Protein AF-A0A0F2QDC7-F1 (afdb_monomer_lite)

Secondary structure (DSSP, 8-state):
-HHHHHTS-HHHHHHHHHTT--HHHHIIIIIHHHHHHTHHHHHHHHHHHHHH-HHHHHHSPPTT---HHHHHHHHHHTT-HHHHHHHHHHHHHHHHHHHHHHHHHHHTT--------

Foldseek 3Di:
DVVQLVPDPVVLVVVCVVVVHDPVRCCPVPVVVSVVVPCLVVVLVVVLVVLVPPVVCVVPPDPPDDDLSNQLVVCVVVVVNVSNVVSVVVSVVVNVVSVVVVVVVVVVPPDDPDDDD

Structure (mmCIF, N/CA/C/O backbone):
data_AF-A0A0F2QDC7-F1
#
_entry.id   AF-A0A0F2QDC7-F1
#
loop_
_atom_site.group_PDB
_atom_site.id
_atom_site.type_symbol
_atom_site.label_atom_id
_atom_site.label_alt_id
_atom_site.label_comp_id
_atom_site.label_asym_id
_atom_site.label_entity_id
_atom_site.label_seq_id
_atom_site.pdbx_PDB_ins_code
_atom_site.Cartn_x
_atom_site.Cartn_y
_atom_site.Cartn_z
_atom_site.occupancy
_atom_site.B_iso_or_equiv
_atom_site.auth_seq_id
_atom_site.auth_comp_id
_atom_site.auth_asym_id
_atom_site.auth_atom_id
_atom_site.pdbx_PDB_model_num
ATOM 1 N N . MET A 1 1 ? -7.218 5.522 10.030 1.00 61.94 1 MET A N 1
ATOM 2 C CA . MET A 1 1 ? -7.804 4.673 11.091 1.00 61.94 1 MET A CA 1
ATOM 3 C C . MET A 1 1 ? -7.913 5.419 12.425 1.00 61.94 1 MET A C 1
ATOM 5 O O . MET A 1 1 ? -9.029 5.727 12.814 1.00 61.94 1 MET A O 1
ATOM 9 N N . VAL A 1 2 ? -6.803 5.837 13.057 1.00 68.06 2 VAL A N 1
ATOM 10 C CA . VAL A 1 2 ? -6.824 6.640 14.309 1.00 68.06 2 VAL A CA 1
ATOM 11 C C . VAL A 1 2 ? -7.633 7.941 14.164 1.00 68.06 2 VAL A C 1
ATOM 13 O O . VAL A 1 2 ? -8.490 8.232 14.988 1.00 68.06 2 VAL A O 1
ATOM 16 N N . ALA A 1 3 ? -7.453 8.671 13.059 1.00 67.00 3 ALA A N 1
ATOM 17 C CA . ALA A 1 3 ? -8.223 9.887 12.775 1.00 67.00 3 ALA A CA 1
ATOM 18 C C . ALA A 1 3 ? -9.731 9.644 12.537 1.00 67.00 3 ALA A C 1
ATOM 20 O O . ALA A 1 3 ? -10.538 10.537 12.771 1.00 67.00 3 ALA A O 1
ATOM 21 N N . ALA A 1 4 ? -10.122 8.448 12.077 1.00 68.50 4 ALA A N 1
ATOM 22 C CA . ALA A 1 4 ? -11.530 8.098 11.860 1.00 68.50 4 ALA A CA 1
ATOM 23 C C . ALA A 1 4 ? -12.230 7.792 13.194 1.00 68.50 4 ALA A C 1
ATOM 25 O O . ALA A 1 4 ? -13.327 8.283 13.437 1.00 68.50 4 ALA A O 1
ATOM 26 N N . LEU A 1 5 ? -11.546 7.073 14.090 1.00 71.31 5 LEU A N 1
ATOM 27 C CA . LEU A 1 5 ? -11.987 6.849 15.469 1.00 71.31 5 LEU A CA 1
ATOM 28 C C . LEU A 1 5 ? -12.085 8.159 16.263 1.00 71.31 5 LEU A C 1
ATOM 30 O O . LEU A 1 5 ? -13.056 8.363 16.978 1.00 71.31 5 LEU A O 1
ATOM 34 N N . ALA A 1 6 ? -11.132 9.079 16.085 1.00 71.56 6 ALA A N 1
ATOM 35 C CA . ALA A 1 6 ? -11.146 10.382 16.755 1.00 71.56 6 ALA A CA 1
ATOM 36 C C . ALA A 1 6 ? -12.312 11.294 16.323 1.00 71.56 6 ALA A C 1
ATOM 38 O O . ALA A 1 6 ? -12.688 12.200 17.061 1.00 71.56 6 ALA A O 1
ATOM 39 N N . ARG A 1 7 ? -12.890 11.065 15.135 1.00 67.06 7 ARG A N 1
ATOM 40 C CA . ARG A 1 7 ? -14.086 11.774 14.648 1.00 67.06 7 ARG A CA 1
ATOM 41 C C . ARG A 1 7 ? -15.397 11.159 15.142 1.00 67.06 7 ARG A C 1
ATOM 43 O O . ARG A 1 7 ? -16.446 11.775 14.969 1.00 67.06 7 ARG A O 1
ATOM 50 N N . ALA A 1 8 ? -15.358 9.960 15.718 1.00 74.25 8 ALA A N 1
ATOM 51 C CA . ALA A 1 8 ? -16.547 9.290 16.217 1.00 74.25 8 ALA A CA 1
ATOM 52 C C . ALA A 1 8 ? -17.048 9.961 17.512 1.00 74.25 8 ALA A C 1
ATOM 54 O O . ALA A 1 8 ? -16.242 10.258 18.397 1.00 74.25 8 ALA A O 1
ATOM 55 N N . PRO A 1 9 ? -18.366 10.179 17.673 1.00 78.69 9 PRO A N 1
ATOM 56 C CA . PRO A 1 9 ? -18.928 10.707 18.910 1.00 78.69 9 PRO A CA 1
ATOM 57 C C . PRO A 1 9 ? -18.586 9.812 20.108 1.00 78.69 9 PRO A C 1
ATOM 59 O O . PRO A 1 9 ? -18.876 8.616 20.096 1.00 78.69 9 PRO A O 1
ATOM 62 N N . ALA A 1 10 ? -18.057 10.390 21.190 1.00 75.88 10 ALA A N 1
ATOM 63 C CA . ALA A 1 10 ? -17.768 9.646 22.422 1.00 75.88 10 ALA A CA 1
ATOM 64 C C . ALA A 1 10 ? -19.020 8.960 23.019 1.00 75.88 10 ALA A C 1
ATOM 66 O O . ALA A 1 10 ? -18.910 7.965 23.737 1.00 75.88 10 ALA A O 1
ATOM 67 N N . SER A 1 11 ? -20.219 9.455 22.689 1.00 78.38 11 SER A N 1
ATOM 68 C CA . SER A 1 11 ? -21.506 8.875 23.085 1.00 78.38 11 SER A CA 1
ATOM 69 C C . SER A 1 11 ? -21.731 7.454 22.558 1.00 78.38 11 SER A C 1
ATOM 71 O O . SER A 1 11 ? -22.339 6.656 23.266 1.00 78.38 11 SER A O 1
ATOM 73 N N . LEU A 1 12 ? -21.198 7.094 21.383 1.00 76.50 12 LEU A N 1
ATOM 74 C CA . LEU A 1 12 ? -21.276 5.727 20.840 1.00 76.50 12 LEU A CA 1
ATOM 75 C C . LEU A 1 12 ? -20.527 4.726 21.726 1.00 76.50 12 LEU A C 1
ATOM 77 O O . LEU A 1 12 ? -21.009 3.625 21.990 1.00 76.50 12 LEU A O 1
ATOM 81 N N . GLY A 1 13 ? -19.369 5.140 22.242 1.00 75.94 13 GLY A N 1
ATOM 82 C CA . GLY A 1 13 ? -18.577 4.330 23.156 1.00 75.94 13 GLY A CA 1
ATOM 83 C C . GLY A 1 13 ? -19.253 4.123 24.511 1.00 75.94 13 GLY A C 1
ATOM 84 O O . GLY A 1 13 ? -19.250 3.005 25.035 1.00 75.94 13 GLY A O 1
ATOM 85 N N . HIS A 1 14 ? -19.842 5.184 25.068 1.00 77.81 14 HIS A N 1
ATOM 86 C CA . HIS A 1 14 ? -20.580 5.110 26.330 1.00 77.81 14 HIS A CA 1
ATOM 87 C C . HIS A 1 14 ? -21.871 4.293 26.191 1.00 77.81 14 HIS A C 1
ATOM 89 O O . HIS A 1 14 ? -22.135 3.448 27.040 1.00 77.81 14 HIS A O 1
ATOM 95 N N . ALA A 1 15 ? -22.617 4.447 25.093 1.00 80.38 15 ALA A N 1
ATOM 96 C CA . ALA A 1 15 ? -23.832 3.674 24.834 1.00 80.38 15 ALA A CA 1
ATOM 97 C C . ALA A 1 15 ? -23.558 2.163 24.746 1.00 80.38 15 ALA A C 1
ATOM 99 O O . ALA A 1 15 ? -24.281 1.371 25.348 1.00 80.38 15 ALA A O 1
ATOM 100 N N . ALA A 1 16 ? -22.481 1.757 24.063 1.00 78.50 16 ALA A N 1
ATOM 101 C CA . ALA A 1 16 ? -22.082 0.351 23.982 1.00 78.50 16 ALA A CA 1
ATOM 102 C C . ALA A 1 16 ? -21.755 -0.244 25.366 1.00 78.50 16 ALA A C 1
ATOM 104 O O . ALA A 1 16 ? -22.144 -1.373 25.661 1.00 78.50 16 ALA A O 1
ATOM 105 N N . GLN A 1 17 ? -21.087 0.522 26.237 1.00 80.69 17 GLN A N 1
ATOM 106 C CA . GLN A 1 17 ? -20.811 0.094 27.615 1.00 80.69 17 GLN A CA 1
ATOM 107 C C . GLN A 1 17 ? -22.087 0.018 28.462 1.00 80.69 17 GLN A C 1
ATOM 109 O O . GLN A 1 17 ? -22.274 -0.957 29.186 1.00 80.69 17 GLN A O 1
ATOM 114 N N . SER A 1 18 ? -22.992 0.994 28.340 1.00 82.81 18 SER A N 1
ATOM 115 C CA . SER A 1 18 ? -24.281 0.989 29.047 1.00 82.81 18 SER A CA 1
ATOM 116 C C . SER A 1 18 ? -25.189 -0.176 28.636 1.00 82.81 18 SER A C 1
ATOM 118 O O . SER A 1 18 ? -25.981 -0.644 29.445 1.00 82.81 18 SER A O 1
ATOM 120 N N . LEU A 1 19 ? -25.042 -0.683 27.408 1.00 84.00 19 LEU A N 1
ATOM 121 C CA . LEU A 1 19 ? -25.722 -1.882 26.901 1.00 84.00 19 LEU A CA 1
ATOM 122 C C . LEU A 1 19 ? -25.026 -3.201 27.301 1.00 84.00 19 LEU A C 1
ATOM 124 O O . LEU A 1 19 ? -25.440 -4.273 26.859 1.00 84.00 19 LEU A O 1
ATOM 128 N N . GLY A 1 20 ? -23.974 -3.148 28.125 1.00 86.50 20 GLY A N 1
ATOM 129 C CA . GLY A 1 20 ? -23.264 -4.329 28.621 1.00 86.50 20 GLY A CA 1
ATOM 130 C C . GLY A 1 20 ? -22.305 -4.965 27.610 1.00 86.50 20 GLY A C 1
ATOM 131 O O . GLY A 1 20 ? -21.938 -6.131 27.768 1.00 86.50 20 GLY A O 1
ATOM 132 N N . ALA A 1 21 ? -21.891 -4.246 26.559 1.00 86.12 21 ALA A N 1
ATOM 133 C CA . ALA A 1 21 ? -20.908 -4.775 25.620 1.00 86.12 21 ALA A CA 1
ATOM 134 C C . ALA A 1 21 ? -19.548 -4.969 26.310 1.00 86.12 21 ALA A C 1
ATOM 136 O O . ALA A 1 21 ? -18.995 -4.046 26.912 1.00 86.12 21 ALA A O 1
ATOM 137 N N . SER A 1 22 ? -18.980 -6.171 26.182 1.00 87.19 22 SER A N 1
ATOM 138 C CA . SER A 1 22 ? -17.606 -6.432 26.608 1.00 87.19 22 SER A CA 1
ATOM 139 C C . SER A 1 22 ? -16.614 -5.615 25.761 1.00 87.19 22 SER A C 1
ATOM 141 O O . SER A 1 22 ? -16.927 -5.268 24.617 1.00 87.19 22 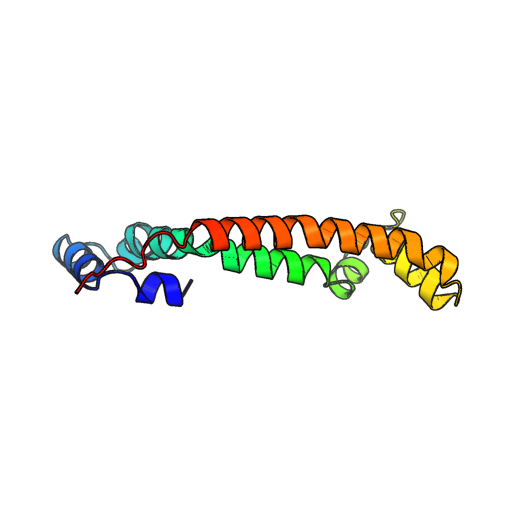SER A O 1
ATOM 143 N N . PRO A 1 23 ? -15.399 -5.321 26.264 1.00 83.50 23 PRO A N 1
ATOM 144 C CA . PRO A 1 23 ? -14.413 -4.516 25.536 1.00 83.50 23 PRO A CA 1
ATOM 145 C C . PRO A 1 23 ? -14.104 -5.059 24.135 1.00 83.50 23 PRO A C 1
ATOM 147 O O . PRO A 1 23 ? -14.002 -4.296 23.179 1.00 83.50 23 PRO A O 1
ATOM 150 N N . LEU A 1 24 ? -14.032 -6.389 24.002 1.00 87.31 24 LEU A N 1
ATOM 151 C CA . LEU A 1 24 ? -13.800 -7.058 22.723 1.00 87.31 24 LEU A CA 1
ATOM 152 C C . LEU A 1 24 ? -14.982 -6.887 21.759 1.00 87.31 24 LEU A C 1
ATOM 154 O O . LEU A 1 24 ? -14.784 -6.653 20.569 1.00 87.31 24 LEU A O 1
ATOM 158 N N . ARG A 1 25 ? -16.211 -6.982 22.281 1.00 85.12 25 ARG A N 1
ATOM 159 C CA . ARG A 1 25 ? -17.441 -6.829 21.501 1.00 85.12 25 ARG A CA 1
ATOM 160 C C . ARG A 1 25 ? -17.603 -5.397 21.004 1.00 85.12 25 ARG A C 1
ATOM 162 O O . ARG A 1 25 ? -17.884 -5.197 19.830 1.00 85.12 25 ARG A O 1
ATOM 169 N N . ARG A 1 26 ? -17.337 -4.405 21.858 1.00 86.69 26 ARG A N 1
ATOM 170 C CA . ARG A 1 26 ? -17.306 -2.990 21.461 1.00 86.69 26 ARG A CA 1
ATOM 171 C C . ARG A 1 26 ? -16.254 -2.734 20.377 1.00 86.69 26 ARG A C 1
ATOM 173 O O . ARG A 1 26 ? -16.559 -2.066 19.391 1.00 86.69 26 ARG A O 1
ATOM 180 N N . ALA A 1 27 ? -15.053 -3.290 20.542 1.00 85.50 27 ALA A N 1
ATOM 181 C CA . ALA A 1 27 ? -13.983 -3.126 19.567 1.00 85.50 27 ALA A CA 1
ATOM 182 C C . ALA A 1 27 ? -14.392 -3.653 18.182 1.00 85.50 27 ALA A C 1
ATOM 184 O O . ALA A 1 27 ? -14.163 -2.979 17.185 1.00 85.50 27 ALA A O 1
ATOM 185 N N . TRP A 1 28 ? -15.039 -4.819 18.118 1.00 88.12 28 TRP A N 1
ATOM 186 C CA . TRP A 1 28 ? -15.465 -5.443 16.861 1.00 88.12 28 TRP A CA 1
ATOM 187 C C . TRP A 1 28 ? -16.741 -4.851 16.251 1.00 88.12 28 TRP A C 1
ATOM 189 O O . TRP A 1 28 ? -16.804 -4.681 15.037 1.00 88.12 28 TRP A O 1
ATOM 199 N N . GLU A 1 29 ? -17.759 -4.552 17.059 1.00 85.94 29 GLU A N 1
ATOM 200 C CA . GLU A 1 29 ? -19.082 -4.132 16.570 1.00 85.94 29 GLU A CA 1
ATOM 201 C C . GLU A 1 29 ? -19.201 -2.614 16.369 1.00 85.94 29 GLU A C 1
ATOM 203 O O . GLU A 1 29 ? -20.043 -2.170 15.592 1.00 85.94 29 GLU A O 1
ATOM 208 N N . VAL A 1 30 ? -18.375 -1.811 17.050 1.00 84.50 30 VAL A N 1
ATOM 209 C CA . VAL A 1 30 ? -18.467 -0.341 17.026 1.00 84.50 30 VAL A CA 1
ATOM 210 C C . VAL A 1 30 ? -17.186 0.273 16.481 1.00 84.50 30 VAL A C 1
ATOM 212 O O . VAL A 1 30 ? -17.203 0.926 15.438 1.00 84.50 30 VAL A O 1
ATOM 215 N N . ASP A 1 31 ? -16.060 0.044 17.155 1.00 84.75 31 ASP A N 1
ATOM 216 C CA . ASP A 1 31 ? -14.822 0.760 16.844 1.00 84.75 31 ASP A CA 1
ATOM 217 C C . ASP A 1 31 ? -14.251 0.325 15.479 1.00 84.75 31 ASP A C 1
ATOM 219 O O . ASP A 1 31 ? -13.853 1.171 14.677 1.00 84.75 31 ASP A O 1
ATOM 223 N N . LEU A 1 32 ? -14.272 -0.975 15.166 1.00 84.25 32 LEU A N 1
ATOM 224 C CA . LEU A 1 32 ? -13.762 -1.539 13.913 1.00 84.25 32 LEU A CA 1
ATOM 225 C C . LEU A 1 32 ? -14.521 -1.050 12.659 1.00 84.25 32 LEU A C 1
ATOM 227 O O . LEU A 1 32 ? -13.854 -0.533 11.761 1.00 84.25 32 LEU A O 1
ATOM 231 N N . PRO A 1 33 ? -15.864 -1.136 12.548 1.00 82.00 33 PRO A N 1
ATOM 232 C CA . PRO A 1 33 ? -16.588 -0.637 11.373 1.00 82.00 33 PRO A CA 1
ATOM 233 C C . PRO A 1 33 ? -16.454 0.881 11.188 1.00 82.00 33 PRO A C 1
ATOM 235 O O . PRO A 1 33 ? -16.321 1.355 10.056 1.00 82.00 33 PRO A O 1
ATOM 238 N N . ILE A 1 34 ? -16.393 1.653 12.278 1.00 81.31 34 ILE A N 1
ATOM 239 C CA . ILE A 1 34 ? -16.121 3.098 12.218 1.00 81.31 34 ILE A CA 1
ATOM 240 C C . ILE A 1 34 ? -14.700 3.351 11.702 1.00 81.31 34 ILE A C 1
ATOM 242 O O . ILE A 1 34 ? -14.492 4.179 10.811 1.00 81.31 34 ILE A O 1
ATOM 246 N N . ALA A 1 35 ? -13.717 2.609 12.206 1.00 80.56 35 ALA A N 1
ATOM 247 C CA . ALA A 1 35 ? -12.332 2.715 11.775 1.00 80.56 35 ALA A CA 1
ATOM 248 C C . ALA A 1 35 ? -12.142 2.305 10.299 1.00 80.56 35 ALA A C 1
ATOM 250 O O . ALA A 1 35 ? -11.344 2.928 9.587 1.00 80.56 35 ALA A O 1
ATOM 251 N N . LEU A 1 36 ? -12.908 1.307 9.843 1.00 78.06 36 LEU A N 1
ATOM 252 C CA . LEU A 1 36 ? -12.980 0.817 8.462 1.00 78.06 36 LEU A CA 1
ATOM 253 C C . LEU A 1 36 ? -13.642 1.818 7.512 1.00 78.06 36 LEU A C 1
ATOM 255 O O . LEU A 1 36 ? -13.207 1.928 6.366 1.00 78.06 36 LEU A O 1
ATOM 259 N N . SER A 1 37 ? -14.626 2.598 7.973 1.00 70.56 37 SER A N 1
ATOM 260 C CA . SER A 1 37 ? -15.297 3.608 7.137 1.00 70.56 37 SER A CA 1
ATOM 261 C C . SER A 1 37 ? -14.325 4.654 6.556 1.00 70.56 37 SER A C 1
ATOM 263 O O . SER A 1 37 ? -14.551 5.179 5.468 1.00 70.56 37 SER A O 1
ATOM 265 N N . GLY A 1 38 ? -13.193 4.895 7.233 1.00 70.25 38 GLY A N 1
ATOM 266 C CA . GLY A 1 38 ? -12.098 5.762 6.781 1.00 70.25 38 GLY A CA 1
ATOM 267 C C . GLY A 1 38 ? -10.839 5.024 6.307 1.00 70.25 38 GLY A C 1
ATOM 268 O O . GLY A 1 38 ? -9.775 5.641 6.213 1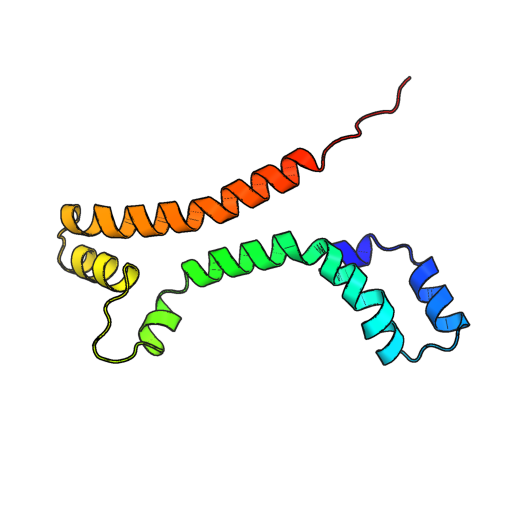.00 70.25 38 GLY A O 1
ATOM 269 N N . ALA A 1 39 ? -10.903 3.712 6.063 1.00 76.94 39 ALA A N 1
ATOM 270 C CA . ALA A 1 39 ? -9.731 2.910 5.700 1.00 76.94 39 ALA A CA 1
ATOM 271 C C . ALA A 1 39 ? -9.293 3.078 4.237 1.00 76.94 39 ALA A C 1
ATOM 273 O O . ALA A 1 39 ? -8.155 2.755 3.915 1.00 76.94 39 ALA A O 1
ATOM 274 N N . SER A 1 40 ? -10.144 3.624 3.365 1.00 71.38 40 SER A N 1
ATOM 275 C CA . SER A 1 40 ? -9.881 3.774 1.924 1.00 71.38 40 SER A CA 1
ATOM 276 C C . SER A 1 40 ? -8.588 4.534 1.611 1.00 71.38 40 SER A C 1
ATOM 278 O O . SER A 1 40 ? -7.787 4.072 0.802 1.00 71.38 40 SER A O 1
ATOM 280 N N . ALA A 1 41 ? -8.333 5.656 2.290 1.00 74.38 41 ALA A N 1
ATOM 281 C CA . ALA A 1 41 ? -7.097 6.419 2.118 1.00 74.38 41 ALA A CA 1
ATOM 282 C C . ALA A 1 41 ? -5.860 5.633 2.593 1.00 74.38 41 ALA A C 1
ATOM 284 O O . ALA A 1 41 ? -4.838 5.624 1.916 1.00 74.38 41 ALA A O 1
ATOM 285 N N . GLY A 1 42 ? -5.966 4.930 3.726 1.00 76.06 42 GLY A N 1
ATOM 286 C CA . GLY A 1 42 ? -4.876 4.105 4.257 1.00 76.06 42 GLY A CA 1
ATOM 287 C C . GLY A 1 42 ? -4.565 2.897 3.374 1.00 76.06 42 GLY A C 1
ATOM 288 O O . GLY A 1 42 ? -3.401 2.619 3.113 1.00 76.06 42 GLY A O 1
ATOM 289 N N . ALA A 1 43 ? -5.599 2.227 2.863 1.00 76.81 43 ALA A N 1
ATOM 290 C CA . ALA A 1 43 ? -5.471 1.112 1.932 1.00 76.81 43 ALA A CA 1
ATOM 291 C C . ALA A 1 43 ? -4.807 1.545 0.621 1.00 76.81 43 ALA A C 1
ATOM 293 O O . ALA A 1 43 ? -3.979 0.817 0.087 1.00 76.81 43 ALA A O 1
ATOM 294 N N . LEU A 1 44 ? -5.123 2.745 0.127 1.00 73.38 44 LEU A N 1
ATOM 295 C CA . LEU A 1 44 ? -4.499 3.260 -1.085 1.00 73.38 44 LEU A CA 1
ATOM 296 C C . LEU A 1 44 ? -3.028 3.624 -0.882 1.00 73.38 44 LEU A C 1
ATOM 298 O O . LEU A 1 44 ? -2.203 3.325 -1.738 1.00 73.38 44 LEU A O 1
ATOM 302 N N . ILE A 1 45 ? -2.697 4.242 0.253 1.00 77.62 45 ILE A N 1
ATOM 303 C CA . ILE A 1 45 ? -1.306 4.537 0.613 1.00 77.62 45 ILE A CA 1
ATOM 304 C C . ILE A 1 45 ? -0.513 3.231 0.722 1.00 77.62 45 ILE A C 1
ATOM 306 O O . ILE A 1 45 ? 0.534 3.114 0.099 1.00 77.62 45 ILE A O 1
ATOM 310 N N . LEU A 1 46 ? -1.044 2.225 1.426 1.00 79.75 46 LEU A N 1
ATOM 311 C CA . LEU A 1 46 ? -0.443 0.888 1.513 1.00 79.75 46 LEU A CA 1
ATOM 312 C C . LEU A 1 46 ? -0.298 0.215 0.144 1.00 79.75 46 LEU A C 1
ATOM 314 O O . LEU A 1 46 ? 0.713 -0.428 -0.111 1.00 79.75 46 LEU A O 1
ATOM 318 N N . PHE A 1 47 ? -1.279 0.375 -0.745 1.00 74.25 47 PHE A N 1
ATOM 319 C CA . PHE A 1 47 ? -1.207 -0.142 -2.109 1.00 74.25 47 PHE A CA 1
ATOM 320 C C . PHE A 1 47 ? -0.066 0.510 -2.901 1.00 74.25 47 PHE A C 1
ATOM 322 O O . PHE A 1 47 ? 0.730 -0.192 -3.518 1.00 74.25 47 PHE A O 1
ATOM 329 N N . VAL A 1 48 ? 0.051 1.841 -2.854 1.00 73.50 48 VAL A N 1
ATOM 330 C CA . VAL A 1 48 ? 1.140 2.583 -3.514 1.00 73.50 48 VAL A CA 1
ATOM 331 C C . VAL A 1 48 ? 2.500 2.217 -2.921 1.00 73.50 48 VAL A C 1
ATOM 333 O O . VAL A 1 48 ? 3.457 2.039 -3.672 1.00 73.50 48 VAL A O 1
ATOM 336 N N . GLU A 1 49 ? 2.585 2.063 -1.602 1.00 74.69 49 GLU A N 1
ATOM 337 C CA . GLU A 1 49 ? 3.817 1.652 -0.930 1.00 74.69 49 GLU A CA 1
ATOM 338 C C . GLU A 1 49 ? 4.221 0.237 -1.358 1.00 74.69 49 GLU A C 1
ATOM 340 O O . GLU A 1 49 ? 5.348 0.009 -1.791 1.00 74.69 49 GLU A O 1
ATOM 345 N N . SER A 1 50 ? 3.263 -0.691 -1.393 1.00 72.88 50 SER A N 1
ATOM 346 C CA . SER A 1 50 ? 3.495 -2.055 -1.869 1.00 72.88 50 SER A CA 1
ATOM 347 C C . SER A 1 50 ? 3.907 -2.120 -3.345 1.00 72.88 50 SER A C 1
ATOM 349 O O . SER A 1 50 ? 4.621 -3.049 -3.715 1.00 72.88 50 SER A O 1
ATOM 351 N N . LEU A 1 51 ? 3.498 -1.167 -4.196 1.00 67.94 51 LEU A N 1
ATOM 352 C CA . LEU A 1 51 ? 3.968 -1.086 -5.589 1.00 67.94 51 LEU A CA 1
ATOM 353 C C . LEU A 1 51 ? 5.448 -0.687 -5.695 1.00 67.94 51 LEU A C 1
ATOM 355 O O . LEU A 1 51 ? 6.087 -0.979 -6.708 1.00 67.94 51 LEU A O 1
ATOM 359 N N . LYS A 1 52 ? 5.987 -0.009 -4.677 1.00 65.44 52 LYS A N 1
ATOM 360 C CA . LYS A 1 52 ? 7.379 0.463 -4.629 1.00 65.44 52 LYS A CA 1
ATOM 361 C C . LYS A 1 52 ? 8.302 -0.488 -3.861 1.00 65.44 52 LYS A C 1
ATOM 363 O O . LYS A 1 52 ? 9.519 -0.327 -3.933 1.00 65.44 52 LYS A O 1
ATOM 368 N N . GLU A 1 53 ? 7.748 -1.509 -3.210 1.00 65.38 53 GLU A N 1
ATOM 369 C CA . GLU A 1 53 ? 8.471 -2.574 -2.502 1.00 65.38 53 GLU A CA 1
ATOM 370 C C . GLU A 1 53 ? 9.087 -3.603 -3.476 1.00 65.38 53 GLU A C 1
ATOM 372 O O . GLU A 1 53 ? 8.758 -4.794 -3.544 1.00 65.38 53 GLU A O 1
ATOM 377 N N . LEU A 1 54 ? 10.047 -3.111 -4.258 1.00 60.56 54 LEU A N 1
ATOM 378 C CA . LEU A 1 54 ? 10.948 -3.887 -5.107 1.00 60.56 54 LEU A CA 1
ATOM 379 C C . LEU A 1 54 ? 11.753 -4.972 -4.339 1.00 60.56 54 LEU A C 1
ATOM 381 O O . LEU A 1 54 ? 11.906 -6.066 -4.889 1.00 60.56 54 LEU A O 1
ATOM 385 N N . PRO A 1 55 ? 12.228 -4.759 -3.087 1.00 53.16 55 PRO A N 1
ATOM 386 C CA . PRO A 1 55 ? 13.041 -5.746 -2.364 1.00 53.16 55 PRO A CA 1
ATOM 387 C C . PRO A 1 55 ? 12.265 -7.015 -1.989 1.00 53.16 55 PRO A C 1
ATOM 389 O O . PRO A 1 55 ? 12.764 -8.123 -2.188 1.00 53.16 55 PRO A O 1
ATOM 392 N N . ALA A 1 56 ? 11.024 -6.872 -1.507 1.00 58.75 56 ALA A N 1
ATOM 393 C CA . ALA A 1 56 ? 10.162 -8.007 -1.167 1.00 58.75 56 ALA A CA 1
ATOM 394 C C . ALA A 1 56 ? 9.823 -8.846 -2.411 1.00 58.75 56 ALA A C 1
ATOM 396 O O . ALA A 1 56 ? 9.868 -10.075 -2.374 1.00 58.75 56 ALA A O 1
ATOM 397 N N . THR A 1 57 ? 9.575 -8.176 -3.541 1.00 54.91 57 THR A N 1
ATOM 398 C CA . THR A 1 57 ? 9.304 -8.820 -4.836 1.00 54.91 57 THR A CA 1
ATOM 399 C C . THR A 1 57 ? 10.522 -9.585 -5.371 1.00 54.91 57 THR A C 1
ATOM 401 O O . THR A 1 57 ? 10.369 -10.637 -5.991 1.00 54.91 57 THR A O 1
ATOM 404 N N . LEU A 1 58 ? 11.739 -9.090 -5.116 1.00 54.66 58 LEU A N 1
ATOM 405 C CA . LEU A 1 58 ? 12.984 -9.774 -5.476 1.00 54.66 58 LEU A CA 1
ATOM 406 C C . LEU A 1 58 ? 13.283 -10.978 -4.567 1.00 54.66 58 LEU A C 1
ATOM 408 O O . LEU A 1 58 ? 13.781 -11.984 -5.071 1.00 54.66 58 LEU A O 1
ATOM 412 N N . MET A 1 59 ? 12.952 -10.918 -3.269 1.00 57.34 59 MET A N 1
ATOM 413 C CA . MET A 1 59 ? 13.152 -12.044 -2.338 1.00 57.34 59 MET A CA 1
ATOM 414 C C . MET A 1 59 ? 12.124 -13.172 -2.505 1.00 57.34 59 MET A C 1
ATOM 416 O O . MET A 1 59 ? 12.473 -14.335 -2.324 1.00 57.34 59 MET A O 1
ATOM 420 N N . LEU A 1 60 ? 10.875 -12.854 -2.865 1.00 58.84 60 LEU A N 1
ATOM 421 C CA . LEU A 1 60 ? 9.810 -13.846 -3.090 1.00 58.84 60 LEU A CA 1
ATOM 422 C C . LEU A 1 60 ? 9.749 -14.375 -4.531 1.00 58.84 60 LEU A C 1
ATOM 424 O O . LEU A 1 60 ? 8.831 -15.119 -4.877 1.00 58.84 60 LEU A O 1
ATOM 428 N N . ARG A 1 61 ? 10.692 -13.968 -5.387 1.00 49.94 61 ARG A N 1
ATOM 429 C CA . ARG A 1 61 ? 10.684 -14.262 -6.818 1.00 49.94 61 ARG A CA 1
ATOM 430 C C . ARG A 1 61 ? 10.675 -15.779 -7.090 1.00 49.94 61 ARG A C 1
ATOM 432 O O . ARG A 1 61 ? 11.670 -16.443 -6.802 1.00 49.94 61 ARG A O 1
ATOM 439 N N . PRO A 1 62 ? 9.631 -16.336 -7.731 1.00 55.59 62 PRO A N 1
ATOM 440 C CA . PRO A 1 62 ? 9.705 -17.682 -8.283 1.00 55.59 62 PRO A CA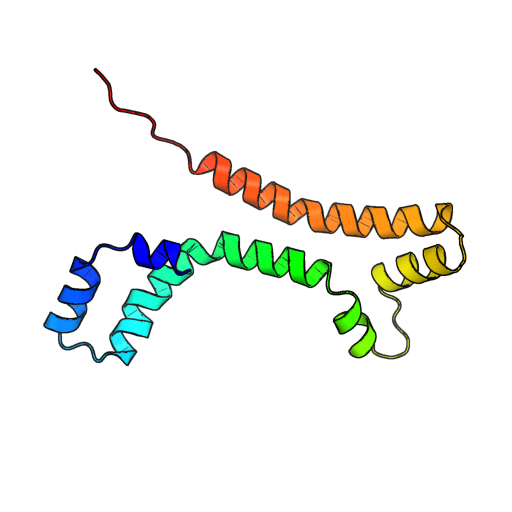 1
ATOM 441 C C . PRO A 1 62 ? 10.621 -17.690 -9.519 1.00 55.59 62 PRO A C 1
ATOM 443 O O . PRO A 1 62 ? 10.609 -16.763 -10.335 1.00 55.59 62 PRO A O 1
ATOM 446 N N . PHE A 1 63 ? 11.424 -18.744 -9.670 1.00 52.09 63 PHE A N 1
ATOM 447 C CA . PHE A 1 63 ? 12.251 -18.951 -10.860 1.00 52.09 63 PHE A CA 1
ATOM 448 C C . PHE A 1 63 ? 11.361 -19.012 -12.123 1.00 52.09 63 PHE A C 1
ATOM 450 O O . PHE A 1 63 ? 10.267 -19.570 -12.081 1.00 52.09 63 PHE A O 1
ATOM 457 N N . ASN A 1 64 ? 11.838 -18.445 -13.241 1.00 53.12 64 ASN A N 1
ATOM 458 C CA . ASN A 1 64 ? 11.197 -18.368 -14.571 1.00 53.12 64 ASN A CA 1
ATOM 459 C C . ASN A 1 64 ? 10.144 -17.274 -14.866 1.00 53.12 64 ASN A C 1
ATOM 461 O O . ASN A 1 64 ? 9.599 -17.287 -15.969 1.00 53.12 64 ASN A O 1
ATOM 465 N N . TRP A 1 65 ? 9.866 -16.308 -13.980 1.00 55.91 65 TRP A N 1
ATOM 466 C CA . TRP A 1 65 ? 8.988 -15.167 -14.321 1.00 55.91 65 TRP A CA 1
ATOM 467 C C . TRP A 1 65 ? 9.705 -13.815 -14.144 1.00 55.91 65 TRP A C 1
ATOM 469 O O . TRP A 1 65 ? 10.262 -13.506 -13.086 1.00 55.91 65 TRP A O 1
ATOM 479 N N . ASP A 1 66 ? 9.709 -12.999 -15.203 1.00 61.06 66 ASP A N 1
ATOM 480 C CA . ASP A 1 66 ? 10.187 -11.612 -15.183 1.00 61.06 66 ASP A CA 1
ATOM 481 C C . ASP A 1 66 ? 8.992 -10.667 -15.038 1.00 61.06 66 ASP A C 1
ATOM 483 O O . ASP A 1 66 ? 8.194 -10.512 -15.965 1.00 61.06 66 ASP A O 1
ATOM 487 N N . THR A 1 67 ? 8.864 -10.002 -13.891 1.00 69.56 67 THR A N 1
ATOM 488 C CA . THR A 1 67 ? 7.883 -8.920 -13.732 1.00 69.56 67 THR A CA 1
ATOM 489 C C . THR A 1 67 ? 8.359 -7.659 -14.466 1.00 69.56 67 THR A C 1
ATOM 491 O O . THR A 1 67 ? 9.549 -7.499 -14.754 1.00 69.56 67 THR A O 1
ATOM 494 N N . LEU A 1 68 ? 7.445 -6.723 -14.762 1.00 62.16 68 LEU A N 1
ATOM 495 C CA . LEU A 1 68 ? 7.800 -5.434 -15.382 1.00 62.16 68 LEU A CA 1
ATOM 496 C C . LEU A 1 68 ? 8.879 -4.685 -14.579 1.00 62.16 68 LEU A C 1
ATOM 498 O O . LEU A 1 68 ? 9.764 -4.078 -15.177 1.00 62.16 68 LEU A O 1
ATOM 502 N N . ALA A 1 69 ? 8.849 -4.794 -13.245 1.00 62.44 69 ALA A N 1
ATOM 503 C CA . ALA A 1 69 ? 9.850 -4.211 -12.351 1.00 62.44 69 ALA A CA 1
ATOM 504 C C . ALA A 1 69 ? 11.241 -4.838 -12.538 1.00 62.44 69 ALA A C 1
ATOM 506 O O . ALA A 1 69 ? 12.235 -4.119 -12.602 1.00 62.44 69 ALA A O 1
ATOM 507 N N . VAL A 1 70 ? 11.316 -6.164 -12.705 1.00 67.94 70 VAL A N 1
ATOM 508 C CA . VAL A 1 70 ? 12.585 -6.860 -12.971 1.00 67.94 70 VAL A CA 1
ATOM 509 C C . VAL A 1 70 ? 13.171 -6.442 -14.319 1.00 67.94 70 VAL A C 1
ATOM 511 O O . VAL A 1 70 ? 14.369 -6.184 -14.401 1.00 67.94 70 VAL A O 1
ATOM 514 N N . ARG A 1 71 ? 12.346 -6.326 -15.369 1.00 65.25 71 ARG A N 1
ATOM 515 C CA . ARG A 1 71 ? 12.818 -5.880 -16.694 1.00 65.25 71 ARG A CA 1
ATOM 516 C C . ARG A 1 71 ? 13.278 -4.424 -16.686 1.00 65.25 71 ARG A C 1
ATOM 518 O O . ARG A 1 71 ? 14.302 -4.122 -17.287 1.00 65.25 71 ARG A O 1
ATOM 525 N N . ALA A 1 72 ? 12.556 -3.537 -15.997 1.00 66.00 72 ALA A N 1
ATOM 526 C CA . ALA A 1 72 ? 12.981 -2.148 -15.817 1.00 66.00 72 ALA A CA 1
ATOM 527 C C . ALA A 1 72 ? 14.338 -2.067 -15.103 1.00 66.00 72 ALA A C 1
ATOM 529 O O . ALA A 1 72 ? 15.233 -1.371 -15.578 1.00 66.00 72 ALA A O 1
ATOM 530 N N . ASN A 1 73 ? 14.506 -2.828 -14.016 1.00 64.62 73 ASN A N 1
ATOM 531 C CA . ASN A 1 73 ? 15.758 -2.876 -13.270 1.00 64.62 73 ASN A CA 1
ATOM 532 C C . ASN A 1 73 ? 16.907 -3.442 -14.116 1.00 64.62 73 ASN A C 1
ATOM 534 O O . ASN A 1 73 ? 17.961 -2.827 -14.172 1.00 64.62 73 ASN A O 1
ATOM 538 N N . ALA A 1 74 ? 16.701 -4.561 -14.816 1.00 70.69 74 ALA A N 1
ATOM 539 C CA . ALA A 1 74 ? 17.725 -5.169 -15.666 1.00 70.69 74 ALA A CA 1
ATOM 540 C C . ALA A 1 74 ? 18.210 -4.210 -16.767 1.00 70.69 74 ALA A C 1
ATOM 542 O O . ALA A 1 74 ? 19.410 -4.010 -16.919 1.00 70.69 74 ALA A O 1
ATOM 543 N N . TYR A 1 75 ? 17.295 -3.538 -17.478 1.00 69.69 75 TYR A N 1
ATOM 544 C CA . TYR A 1 75 ? 17.682 -2.565 -18.506 1.00 69.69 75 TYR A CA 1
ATOM 545 C C . TYR A 1 75 ? 18.348 -1.306 -17.940 1.00 69.69 75 TYR A C 1
ATOM 547 O O . TYR A 1 75 ? 19.172 -0.707 -18.626 1.00 69.69 75 TYR A O 1
ATOM 555 N N . ALA A 1 76 ? 18.002 -0.896 -16.717 1.00 64.50 76 ALA A N 1
ATOM 556 C CA . ALA A 1 76 ? 18.663 0.217 -16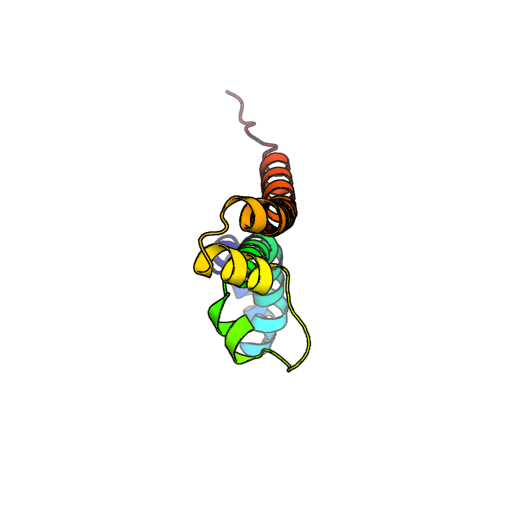.043 1.00 64.50 76 ALA A CA 1
ATOM 557 C C . ALA A 1 76 ? 20.077 -0.160 -15.567 1.00 64.50 76 ALA A C 1
ATOM 559 O O . ALA A 1 76 ? 20.995 0.640 -15.726 1.00 64.50 76 ALA A O 1
ATOM 560 N N . THR A 1 77 ? 20.263 -1.373 -15.031 1.00 71.00 77 THR A N 1
ATOM 561 C CA . THR A 1 77 ? 21.578 -1.909 -14.637 1.00 71.00 77 THR A CA 1
ATOM 562 C C . THR A 1 77 ? 22.491 -2.130 -15.846 1.00 71.00 77 THR A C 1
ATOM 564 O O . THR A 1 77 ? 23.685 -1.881 -15.744 1.00 71.00 77 THR A O 1
ATOM 567 N N . ASP A 1 78 ? 21.928 -2.499 -16.999 1.00 78.25 78 ASP A N 1
ATOM 568 C CA . ASP A 1 78 ? 22.652 -2.624 -18.274 1.00 78.25 78 ASP A CA 1
ATOM 569 C C . ASP A 1 78 ? 22.916 -1.266 -18.972 1.00 78.25 78 ASP A C 1
ATOM 571 O O . ASP A 1 78 ? 23.273 -1.242 -20.148 1.00 78.25 78 ASP A O 1
ATOM 575 N N . GLU A 1 79 ? 22.677 -0.125 -18.308 1.00 74.00 79 GLU A N 1
ATOM 576 C CA . GLU A 1 79 ? 22.788 1.249 -18.852 1.00 74.00 79 GLU A CA 1
ATOM 577 C C . GLU A 1 79 ? 21.917 1.535 -20.099 1.00 74.00 79 GLU A C 1
ATOM 579 O O . GLU A 1 79 ? 21.991 2.595 -20.728 1.00 74.00 79 GLU A O 1
ATOM 584 N N . ARG A 1 80 ? 20.999 0.629 -20.452 1.00 75.94 80 ARG A N 1
ATOM 585 C CA . ARG A 1 80 ? 20.091 0.742 -21.603 1.00 75.94 80 ARG A CA 1
ATOM 586 C C . ARG A 1 80 ? 18.825 1.505 -21.223 1.00 75.94 80 ARG A C 1
ATOM 588 O O . ARG A 1 80 ? 17.708 0.984 -21.291 1.00 75.94 80 ARG A O 1
ATOM 595 N N . LEU A 1 81 ? 18.997 2.786 -20.896 1.00 70.75 81 LEU A N 1
ATOM 596 C CA . LEU A 1 81 ? 17.927 3.674 -20.417 1.00 70.75 81 LEU A CA 1
ATOM 597 C C . LEU A 1 81 ? 16.720 3.748 -21.371 1.00 70.75 81 LEU A C 1
ATOM 599 O O . LEU A 1 81 ? 15.574 3.772 -20.924 1.00 70.75 81 LEU A O 1
ATOM 603 N N . ALA A 1 82 ? 16.956 3.698 -22.687 1.00 75.12 82 ALA A N 1
ATOM 604 C CA . ALA A 1 82 ? 15.889 3.689 -23.690 1.00 75.12 82 ALA A CA 1
ATOM 605 C C . ALA A 1 82 ? 14.987 2.440 -23.599 1.00 75.12 82 ALA A C 1
ATOM 607 O O . ALA A 1 82 ? 13.776 2.537 -23.784 1.00 75.12 82 ALA A O 1
ATOM 608 N N . ALA A 1 83 ? 15.556 1.274 -23.272 1.00 74.62 83 ALA A N 1
ATOM 609 C CA . ALA A 1 83 ? 14.802 0.031 -23.096 1.00 74.62 83 ALA A CA 1
ATOM 610 C C . ALA A 1 83 ? 14.126 -0.046 -21.714 1.00 74.62 83 ALA A C 1
ATOM 612 O O . ALA A 1 83 ? 13.064 -0.656 -21.584 1.00 74.62 83 ALA A O 1
ATOM 613 N N . ALA A 1 84 ? 14.695 0.616 -20.700 1.00 73.88 84 ALA A N 1
ATOM 614 C CA . ALA A 1 84 ? 14.110 0.741 -19.363 1.00 73.88 84 ALA A CA 1
ATOM 615 C C . ALA A 1 84 ? 12.906 1.703 -19.312 1.00 73.88 84 ALA A C 1
ATOM 617 O O . ALA A 1 84 ? 12.059 1.587 -18.421 1.00 73.88 84 ALA A O 1
ATOM 618 N N . ALA A 1 85 ? 12.801 2.632 -20.268 1.00 75.12 85 ALA A N 1
ATOM 619 C CA . ALA A 1 85 ? 11.755 3.652 -20.294 1.00 75.12 85 ALA A CA 1
ATOM 620 C C . ALA A 1 85 ? 10.342 3.053 -20.383 1.00 75.12 85 ALA A C 1
ATOM 622 O O . ALA A 1 85 ? 9.479 3.399 -19.580 1.00 75.12 85 ALA A O 1
ATOM 623 N N . LEU A 1 86 ? 10.110 2.114 -21.307 1.00 79.38 86 LEU A N 1
ATOM 624 C CA . LEU A 1 86 ? 8.796 1.493 -21.511 1.00 79.38 86 LEU A CA 1
ATOM 625 C C . LEU A 1 86 ? 8.263 0.753 -20.263 1.00 79.38 86 LEU A C 1
ATOM 627 O O . LEU A 1 86 ? 7.151 1.063 -19.831 1.00 79.38 86 LEU A O 1
ATOM 631 N N . PRO A 1 87 ? 9.003 -0.190 -19.641 1.00 75.19 87 PRO A N 1
ATOM 632 C CA . PRO A 1 87 ? 8.520 -0.873 -18.442 1.00 75.19 87 PRO A CA 1
ATOM 633 C C . PRO A 1 87 ? 8.370 0.079 -17.245 1.00 75.19 87 PRO A C 1
ATOM 635 O O . PRO A 1 87 ? 7.422 -0.074 -16.476 1.00 75.19 87 PRO A O 1
ATOM 638 N N . SER A 1 88 ? 9.217 1.108 -17.121 1.00 73.56 88 SER A N 1
ATOM 639 C CA . SER A 1 88 ? 9.083 2.128 -16.067 1.00 73.56 88 SER A CA 1
ATOM 640 C C . SER A 1 88 ? 7.831 2.995 -16.250 1.00 73.56 88 SER A C 1
ATOM 642 O O . SER A 1 88 ? 7.135 3.306 -15.278 1.00 73.56 88 SER A O 1
ATOM 644 N N . LEU A 1 89 ? 7.498 3.348 -17.496 1.00 78.94 89 LEU A N 1
ATOM 645 C CA . LEU A 1 89 ? 6.298 4.115 -17.830 1.00 78.94 89 LEU A CA 1
ATOM 646 C C . LEU A 1 89 ? 5.023 3.324 -17.511 1.00 78.94 89 LEU A C 1
ATOM 648 O O . LEU A 1 89 ? 4.079 3.881 -16.956 1.00 78.94 89 LEU A O 1
ATOM 652 N N . LEU A 1 90 ? 5.010 2.019 -17.802 1.00 79.81 90 LEU A N 1
ATOM 653 C CA . LEU A 1 90 ? 3.878 1.140 -17.494 1.00 79.81 90 LEU A CA 1
ATOM 654 C C . LEU A 1 90 ? 3.645 1.003 -15.983 1.00 79.81 90 LEU A C 1
ATOM 656 O O . LEU A 1 90 ? 2.501 1.082 -15.538 1.00 79.81 90 LEU A O 1
ATOM 660 N N . ILE A 1 91 ? 4.713 0.859 -15.191 1.00 74.12 91 ILE A N 1
ATOM 661 C CA . ILE A 1 91 ? 4.622 0.825 -13.719 1.00 74.12 91 ILE A CA 1
ATOM 662 C C . ILE A 1 91 ? 4.072 2.152 -13.190 1.00 74.12 91 ILE A C 1
ATOM 664 O O . ILE A 1 91 ? 3.172 2.169 -12.351 1.00 74.12 91 ILE A O 1
ATOM 668 N N . THR A 1 92 ? 4.569 3.267 -13.726 1.00 79.50 92 THR A N 1
ATOM 669 C CA . THR A 1 92 ? 4.121 4.610 -13.341 1.00 79.50 92 THR A CA 1
ATOM 670 C C . THR A 1 92 ? 2.644 4.820 -13.678 1.00 79.50 92 THR A C 1
ATOM 672 O O . THR A 1 92 ? 1.879 5.272 -12.828 1.00 79.50 92 THR A O 1
ATOM 675 N N . ALA A 1 93 ? 2.212 4.431 -14.881 1.00 80.44 93 ALA A N 1
ATOM 676 C CA . ALA A 1 93 ? 0.817 4.511 -15.305 1.00 80.44 93 ALA A CA 1
ATOM 677 C C . ALA A 1 93 ? -0.104 3.645 -14.430 1.00 80.44 93 ALA A C 1
ATOM 679 O O . ALA A 1 93 ? -1.159 4.113 -14.002 1.00 80.44 93 ALA A O 1
ATOM 680 N N . ALA A 1 94 ? 0.310 2.418 -14.101 1.00 80.69 94 ALA A N 1
ATOM 681 C CA . ALA A 1 94 ? -0.438 1.541 -13.203 1.00 80.69 94 ALA A CA 1
ATOM 682 C C . ALA A 1 94 ? -0.563 2.127 -11.783 1.00 80.69 94 ALA A C 1
ATOM 684 O O . ALA A 1 94 ? -1.633 2.040 -11.180 1.00 80.69 94 ALA A O 1
ATOM 685 N N . GLY A 1 95 ? 0.492 2.771 -11.269 1.00 71.44 95 GLY A N 1
ATOM 686 C CA . GLY A 1 95 ? 0.476 3.456 -9.971 1.00 71.44 95 GLY A CA 1
ATOM 687 C C . GLY A 1 95 ? -0.357 4.745 -9.953 1.00 71.44 95 GLY A C 1
ATOM 688 O O . GLY A 1 95 ? -0.936 5.090 -8.923 1.00 71.44 95 GLY A O 1
ATOM 689 N N . LEU A 1 96 ? -0.477 5.435 -11.090 1.00 78.94 96 LEU A N 1
ATOM 690 C CA . LEU A 1 96 ? -1.273 6.661 -11.233 1.00 78.94 96 LEU A CA 1
ATOM 691 C C . LEU A 1 96 ? -2.782 6.416 -11.133 1.00 78.94 96 LEU A C 1
ATOM 693 O O . LEU A 1 96 ? -3.490 7.251 -10.574 1.00 78.94 96 LEU A O 1
ATOM 697 N N . ILE A 1 97 ? -3.278 5.278 -11.627 1.00 80.56 97 ILE A N 1
ATOM 698 C CA . ILE A 1 97 ? -4.711 4.930 -11.613 1.00 80.56 97 ILE A CA 1
ATOM 699 C C . ILE A 1 97 ? -5.335 5.056 -10.202 1.00 80.56 97 ILE A C 1
ATOM 701 O O . ILE A 1 97 ? -6.303 5.806 -10.047 1.00 80.56 97 ILE A O 1
ATOM 705 N N . PRO A 1 98 ? -4.808 4.398 -9.149 1.00 72.19 98 PRO A N 1
ATOM 706 C CA . PRO A 1 98 ? -5.356 4.513 -7.797 1.00 72.19 98 PRO A CA 1
ATOM 707 C C . PRO A 1 98 ? -5.182 5.910 -7.196 1.00 72.19 98 PRO A C 1
ATOM 709 O O . PRO A 1 98 ? -6.081 6.392 -6.506 1.00 72.19 98 PRO A O 1
ATOM 712 N N . VAL A 1 99 ? -4.068 6.591 -7.479 1.00 75.19 99 VAL A N 1
ATOM 713 C CA . VAL A 1 99 ? -3.821 7.958 -6.987 1.00 75.19 99 VAL A CA 1
ATOM 714 C C . VAL A 1 99 ? -4.863 8.931 -7.540 1.00 75.19 99 VAL A C 1
ATOM 716 O O . VAL A 1 99 ? -5.449 9.704 -6.778 1.00 75.19 99 VAL A O 1
ATOM 719 N N . ILE A 1 100 ? -5.151 8.855 -8.842 1.00 81.81 100 ILE A N 1
ATOM 720 C CA . ILE A 1 100 ? -6.183 9.668 -9.497 1.00 81.81 100 ILE A CA 1
ATOM 721 C C . ILE A 1 100 ? -7.563 9.326 -8.931 1.00 81.81 100 ILE A C 1
ATOM 723 O O . ILE A 1 100 ? -8.316 10.232 -8.573 1.00 81.81 100 ILE A O 1
ATOM 727 N N . LEU A 1 101 ? -7.884 8.037 -8.787 1.00 80.75 101 LEU A N 1
ATOM 728 C CA . LEU A 1 101 ? -9.163 7.592 -8.233 1.00 80.75 101 LEU A CA 1
ATOM 729 C C . LEU A 1 101 ? -9.393 8.123 -6.807 1.00 80.75 101 LEU A C 1
ATOM 731 O O . LEU A 1 101 ? -10.501 8.559 -6.485 1.00 80.75 101 LEU A O 1
ATOM 735 N N . LEU A 1 102 ? -8.362 8.124 -5.956 1.00 73.06 102 LEU A N 1
ATOM 736 C CA . LEU A 1 102 ? -8.460 8.673 -4.603 1.00 73.06 102 LEU A CA 1
ATOM 737 C C . LEU A 1 102 ? -8.565 10.193 -4.610 1.00 73.06 102 LEU A C 1
ATOM 739 O O . LEU A 1 102 ? -9.406 10.737 -3.898 1.00 73.06 102 LEU A O 1
ATOM 743 N N . SER A 1 103 ? -7.737 10.874 -5.403 1.00 78.12 103 SER A N 1
ATOM 744 C CA . SER A 1 103 ? -7.793 12.332 -5.540 1.00 78.12 103 SER A CA 1
ATOM 745 C C . SER A 1 103 ? -9.194 12.780 -5.967 1.00 78.12 103 SER A C 1
ATOM 747 O O . SER A 1 103 ? -9.764 13.698 -5.376 1.00 78.12 103 SER A O 1
ATOM 749 N N . TRP A 1 104 ? -9.805 12.042 -6.897 1.00 80.50 104 TRP A N 1
ATOM 750 C CA . TRP A 1 104 ? -11.182 12.245 -7.331 1.00 80.50 104 TRP A CA 1
ATOM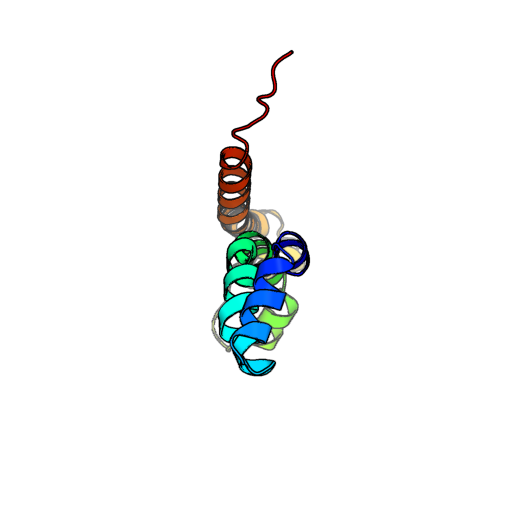 751 C C . TRP A 1 104 ? -12.205 11.965 -6.216 1.00 80.50 104 TRP A C 1
ATOM 753 O O . TRP A 1 104 ? -13.078 12.789 -5.955 1.00 80.50 104 TRP A O 1
ATOM 763 N N . ARG A 1 105 ? -12.084 10.849 -5.485 1.00 76.56 105 ARG A N 1
ATOM 764 C CA . ARG A 1 105 ? -12.976 10.533 -4.347 1.00 76.56 105 ARG A CA 1
ATOM 765 C C . ARG A 1 105 ? -12.904 11.579 -3.227 1.00 76.56 105 ARG A C 1
ATOM 767 O O . ARG A 1 105 ? -13.927 11.904 -2.624 1.00 76.56 105 ARG A O 1
ATOM 774 N N . LEU A 1 106 ? -11.711 12.102 -2.949 1.00 73.19 106 LEU A N 1
ATOM 775 C CA . LEU A 1 106 ? -11.489 13.134 -1.936 1.00 73.19 106 LEU A CA 1
ATOM 776 C C . LEU A 1 106 ? -12.014 14.502 -2.389 1.00 73.19 106 LEU A C 1
ATOM 778 O O . LEU A 1 106 ? -12.617 15.204 -1.579 1.00 73.19 106 LEU A O 1
ATOM 782 N N . SER A 1 107 ? -11.849 14.869 -3.666 1.00 73.81 107 SER A N 1
ATOM 783 C CA . SER A 1 107 ? -12.382 16.132 -4.199 1.00 73.81 107 SER A CA 1
ATOM 784 C C . SER A 1 107 ? -13.912 16.159 -4.228 1.00 73.81 107 SER A C 1
ATOM 786 O O . SER A 1 107 ? -14.506 17.189 -3.926 1.00 73.81 107 SER A O 1
ATOM 788 N N . HIS A 1 108 ? -14.558 15.016 -4.472 1.00 62.94 108 HIS A N 1
ATOM 789 C CA . HIS A 1 108 ? -16.022 14.890 -4.449 1.00 62.94 108 HIS A CA 1
ATOM 790 C C . HIS A 1 108 ? -16.611 14.851 -3.028 1.00 62.94 108 HIS A C 1
ATOM 792 O O . HIS A 1 108 ? -17.821 14.979 -2.864 1.00 62.94 108 HIS A O 1
ATOM 798 N N . SER A 1 109 ? -15.774 14.709 -1.993 1.00 57.25 109 SER A N 1
ATOM 799 C CA . SER A 1 109 ? -16.196 14.721 -0.582 1.00 57.25 109 SER A CA 1
ATOM 800 C C . SER A 1 109 ? -16.145 16.118 0.058 1.00 57.25 109 SER A C 1
ATOM 802 O O . SER A 1 109 ? -16.381 16.245 1.259 1.00 57.25 109 SER A O 1
ATOM 804 N N . ARG A 1 110 ? -15.879 17.173 -0.730 1.00 55.59 110 ARG A N 1
ATOM 805 C CA . ARG A 1 110 ? -16.071 18.580 -0.335 1.00 55.59 110 ARG A CA 1
ATOM 806 C C . ARG A 1 110 ? -17.332 19.212 -0.959 1.00 55.59 110 ARG A C 1
ATOM 808 O O . ARG A 1 110 ? -17.212 20.105 -1.792 1.00 55.59 110 ARG A O 1
ATOM 815 N N . PRO A 1 111 ? -18.543 18.828 -0.534 1.00 54.12 111 PRO A N 1
ATOM 816 C CA . PRO A 1 111 ? -19.691 19.721 -0.563 1.00 54.12 111 PRO A CA 1
ATOM 817 C C . PRO A 1 111 ? -19.991 20.196 0.864 1.00 54.12 111 PRO A C 1
ATOM 819 O O . PRO A 1 111 ? -20.405 19.402 1.707 1.00 54.12 111 PRO A O 1
ATOM 822 N N . GLY A 1 112 ? -19.772 21.486 1.139 1.00 53.81 112 GLY A N 1
ATOM 823 C CA . GLY A 1 112 ? -20.274 22.111 2.367 1.00 53.81 112 GLY A CA 1
ATOM 824 C C . GLY A 1 112 ? -19.380 23.173 2.996 1.00 53.81 112 GLY A C 1
ATOM 825 O O . GLY A 1 112 ? -19.062 23.063 4.174 1.00 53.81 112 GLY A O 1
ATOM 826 N N . GLU A 1 113 ? -19.015 24.215 2.250 1.00 50.03 113 GLU A N 1
ATOM 827 C CA . GLU A 1 113 ? -18.860 25.543 2.857 1.00 50.03 113 GLU A CA 1
ATOM 828 C C . GLU A 1 113 ? -20.213 26.251 2.694 1.00 50.03 113 GLU A C 1
ATOM 830 O O . GLU A 1 113 ? -20.468 26.942 1.714 1.00 50.03 113 GLU A O 1
ATOM 835 N N . HIS A 1 114 ? -21.136 25.982 3.618 1.00 51.41 114 HIS A N 1
ATOM 836 C CA . HIS A 1 114 ? -22.354 26.770 3.785 1.00 51.41 114 HIS A CA 1
ATOM 837 C C . HIS A 1 114 ? -22.519 27.094 5.263 1.00 51.41 114 HIS A C 1
ATOM 839 O O . HIS A 1 114 ? -23.015 26.257 6.009 1.00 51.41 114 HIS A O 1
ATOM 845 N N . THR A 1 115 ? -22.117 28.312 5.619 1.00 49.16 115 THR A N 1
ATOM 846 C CA . THR A 1 115 ?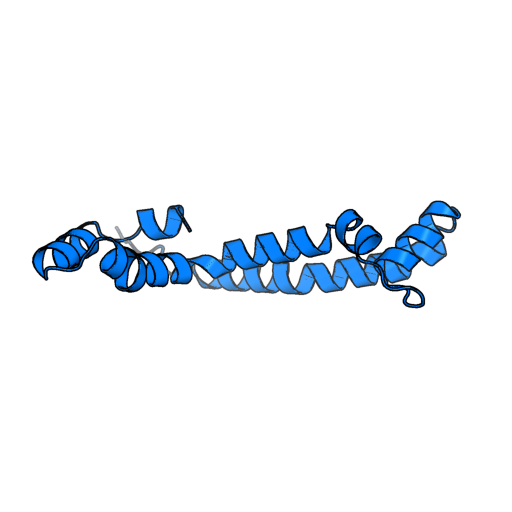 -22.768 29.209 6.589 1.00 49.16 115 THR A CA 1
ATOM 847 C C . THR A 1 115 ? -22.298 30.610 6.169 1.00 49.16 115 THR A C 1
ATOM 849 O O . THR A 1 115 ? -21.129 30.927 6.350 1.00 49.16 115 THR A O 1
ATOM 852 N N . HIS A 1 116 ? -22.981 31.299 5.246 1.00 45.06 116 HIS A N 1
ATOM 853 C CA . HIS A 1 116 ? -24.110 32.208 5.506 1.00 45.06 116 HIS A CA 1
ATOM 854 C C . HIS A 1 116 ? -23.914 33.080 6.753 1.00 45.06 116 HIS A C 1
ATOM 856 O O . HIS A 1 116 ? -24.083 32.573 7.852 1.00 45.06 116 HIS A O 1
ATOM 862 N N . GLU A 1 117 ? -23.607 34.357 6.487 1.00 45.50 117 GLU A N 1
ATOM 863 C CA . GLU A 1 117 ? -23.954 35.580 7.246 1.00 45.50 117 GLU A CA 1
ATOM 864 C C . GLU A 1 117 ? -23.516 35.718 8.714 1.00 45.50 117 GLU A C 1
ATOM 866 O O . GLU A 1 117 ? -23.925 34.922 9.585 1.00 45.50 117 GLU A O 1
#

Radius of gyration: 22.23 Å; chains: 1; bounding box: 48×54×53 Å

Sequence (117 aa):
MVAALARAPASLGHAAQSLGASPLRRAWEVDLPIALSGASAGALILFVESLKELPATLMLRPFNWDTLAVRANAYATDERLAAAALPSLLITAAGLIPVILLSWRLSHSRPGEHTHE

pLDDT: mean 71.61, std 10.46, range [45.06, 88.12]